Protein AF-A0ABD1LQ24-F1 (afdb_monomer_lite)

Organism: NCBI:txid520843

Secondary structure (DSSP, 8-state):
-GGGTPPP-HHHHHHHHHHHHHTT-HHHHHHHHHHHHHTT-STT-HHHHHHHHHHHHHHSSSHHHHHHHHHH-SS---GGGG-

Structure (mmCIF, N/CA/C/O backbone):
data_AF-A0ABD1LQ24-F1
#
_entry.id   AF-A0ABD1LQ24-F1
#
loop_
_atom_site.group_PDB
_atom_site.id
_atom_site.type_symbol
_atom_site.label_atom_id
_atom_site.label_alt_id
_atom_site.label_comp_id
_atom_site.label_asym_id
_atom_site.label_entity_id
_atom_site.label_seq_id
_atom_site.pdbx_PDB_ins_code
_atom_site.Cartn_x
_atom_site.Cartn_y
_atom_site.Cartn_z
_atom_site.occupancy
_atom_site.B_iso_or_equiv
_atom_site.auth_seq_id
_atom_site.auth_comp_id
_atom_site.auth_asym_id
_atom_site.auth_atom_id
_atom_site.pdbx_PDB_model_num
ATOM 1 N N . MET A 1 1 ? -14.448 -11.122 3.803 1.00 82.19 1 MET A N 1
ATOM 2 C CA . MET A 1 1 ? -14.230 -9.782 4.402 1.00 82.19 1 MET A CA 1
ATOM 3 C C . MET A 1 1 ? -15.201 -8.756 3.823 1.00 82.19 1 MET A C 1
ATOM 5 O O . MET A 1 1 ? -16.283 -8.644 4.369 1.00 82.19 1 MET A O 1
ATOM 9 N N . LEU A 1 2 ? -14.909 -8.078 2.700 1.00 84.69 2 LEU A N 1
ATOM 10 C CA . LEU A 1 2 ? -15.806 -7.029 2.169 1.00 84.69 2 LEU A CA 1
ATOM 11 C C . LEU A 1 2 ? -17.199 -7.546 1.769 1.00 84.69 2 LEU A C 1
ATOM 13 O O . LEU A 1 2 ? -18.198 -6.898 2.055 1.00 84.69 2 LEU A O 1
ATOM 17 N N . ARG A 1 3 ? -17.272 -8.731 1.143 1.00 88.94 3 ARG A N 1
ATOM 18 C CA . ARG A 1 3 ? -18.550 -9.387 0.792 1.00 88.94 3 ARG A CA 1
ATOM 19 C C . ARG A 1 3 ? -19.394 -9.756 2.013 1.00 88.94 3 ARG A C 1
ATOM 21 O O . ARG A 1 3 ? -20.605 -9.856 1.888 1.00 88.94 3 ARG A O 1
ATOM 28 N N . ASP A 1 4 ? -18.750 -9.902 3.166 1.00 92.38 4 ASP A N 1
ATOM 29 C CA . ASP A 1 4 ? -19.386 -10.270 4.431 1.00 92.38 4 ASP A CA 1
ATOM 30 C C . ASP A 1 4 ? -19.655 -9.028 5.303 1.00 92.38 4 ASP A C 1
ATOM 32 O O . ASP A 1 4 ? -19.948 -9.157 6.485 1.00 92.38 4 ASP A O 1
ATOM 36 N N . GLY A 1 5 ? -19.500 -7.814 4.751 1.00 86.69 5 GLY A N 1
ATOM 37 C CA . GLY A 1 5 ? -19.700 -6.551 5.473 1.00 86.69 5 GLY A CA 1
ATOM 38 C C . GLY A 1 5 ? -18.584 -6.187 6.458 1.00 86.69 5 GLY A C 1
ATOM 39 O O . GLY A 1 5 ? -18.730 -5.248 7.235 1.00 86.69 5 GLY A O 1
ATOM 40 N N . VAL A 1 6 ? -17.458 -6.903 6.439 1.00 88.50 6 VAL A N 1
ATOM 41 C CA . VAL A 1 6 ? -16.319 -6.636 7.326 1.00 88.50 6 VAL A CA 1
ATOM 42 C C . VAL A 1 6 ? -15.386 -5.623 6.668 1.00 88.50 6 VAL A C 1
ATOM 44 O O . VAL A 1 6 ? -14.933 -5.826 5.537 1.00 88.50 6 VAL A O 1
ATOM 47 N N . HIS A 1 7 ? -15.068 -4.545 7.383 1.00 86.81 7 HIS A N 1
ATOM 48 C CA . HIS A 1 7 ? -14.133 -3.531 6.906 1.00 86.81 7 HIS A CA 1
ATOM 49 C C . HIS A 1 7 ? -12.668 -3.973 7.083 1.00 86.81 7 HIS A C 1
ATOM 51 O O . HIS A 1 7 ? -12.331 -4.586 8.100 1.00 86.81 7 HIS A O 1
ATOM 57 N N . PRO A 1 8 ? -11.782 -3.660 6.118 1.00 88.50 8 PRO A N 1
ATOM 58 C CA . PRO A 1 8 ? -10.348 -3.841 6.289 1.00 88.50 8 PRO A CA 1
ATOM 59 C C . PRO A 1 8 ? -9.851 -3.028 7.483 1.00 88.50 8 PRO A C 1
ATOM 61 O O . PRO A 1 8 ? -10.277 -1.896 7.684 1.00 88.50 8 PRO A O 1
ATOM 64 N N . ASN A 1 9 ? -8.903 -3.584 8.227 1.00 89.88 9 ASN A N 1
ATOM 65 C CA . ASN A 1 9 ? -8.172 -2.869 9.271 1.00 89.88 9 ASN A CA 1
ATOM 66 C C . ASN A 1 9 ? -6.729 -2.569 8.827 1.00 89.88 9 ASN A C 1
ATOM 68 O O . ASN A 1 9 ? -6.295 -2.983 7.747 1.00 89.88 9 ASN A O 1
ATOM 72 N N . ALA A 1 10 ? -5.966 -1.895 9.690 1.00 89.44 10 ALA A N 1
ATOM 73 C CA . ALA A 1 10 ? -4.572 -1.530 9.439 1.00 89.44 10 ALA A CA 1
ATOM 74 C C . ALA A 1 10 ? -3.683 -2.721 9.030 1.00 89.44 10 ALA A C 1
ATOM 76 O O . ALA A 1 10 ? -2.874 -2.611 8.104 1.00 89.44 10 ALA A O 1
ATOM 77 N N . PHE A 1 11 ? -3.877 -3.886 9.658 1.00 90.25 11 PHE A N 1
ATOM 78 C CA . PHE A 1 11 ? -3.150 -5.112 9.314 1.00 90.25 11 PHE A CA 1
ATOM 79 C C . PHE A 1 11 ? -3.486 -5.599 7.906 1.00 90.25 11 PHE A C 1
ATOM 81 O O . PHE A 1 11 ? -2.593 -5.961 7.140 1.00 90.25 11 PHE A O 1
ATOM 88 N N . THR A 1 12 ? -4.768 -5.568 7.550 1.00 92.31 12 THR A N 1
ATOM 89 C CA . THR A 1 12 ? -5.241 -5.996 6.233 1.00 92.31 12 THR A CA 1
ATOM 90 C C . THR A 1 12 ? -4.681 -5.098 5.133 1.00 92.31 12 THR A C 1
ATOM 92 O O . THR A 1 12 ? -4.141 -5.601 4.150 1.00 92.31 12 THR A O 1
ATOM 95 N N . ILE A 1 13 ? -4.756 -3.775 5.315 1.00 92.19 13 ILE A N 1
ATOM 96 C CA . ILE A 1 13 ? -4.211 -2.807 4.354 1.00 92.19 13 ILE A CA 1
ATOM 97 C C . ILE A 1 13 ? -2.698 -2.997 4.204 1.00 92.19 13 ILE A C 1
ATOM 99 O O . ILE A 1 13 ? -2.207 -3.135 3.087 1.00 92.19 13 ILE A O 1
ATOM 103 N N . SER A 1 14 ? -1.967 -3.118 5.313 1.00 91.88 14 SER A N 1
ATOM 104 C CA . SER A 1 14 ? -0.515 -3.345 5.294 1.00 91.88 14 SER A CA 1
ATOM 105 C C . SER A 1 14 ? -0.117 -4.624 4.544 1.00 91.88 14 SER A C 1
ATOM 107 O O . SER A 1 14 ? 0.856 -4.626 3.788 1.00 91.88 14 SER A O 1
ATOM 109 N N . ALA A 1 15 ? -0.862 -5.719 4.724 1.00 93.75 15 ALA A N 1
ATOM 110 C CA . ALA A 1 15 ? -0.605 -6.976 4.021 1.00 93.75 15 ALA A CA 1
ATOM 111 C C . ALA A 1 15 ? -0.831 -6.844 2.505 1.00 93.75 15 ALA A C 1
ATOM 113 O O . ALA A 1 15 ? -0.005 -7.298 1.711 1.00 93.75 15 ALA A O 1
ATOM 114 N N . VAL A 1 16 ? -1.914 -6.171 2.106 1.00 93.94 16 VAL A N 1
ATOM 115 C CA . VAL A 1 16 ? -2.229 -5.892 0.699 1.00 93.94 16 VAL A CA 1
ATOM 116 C C . VAL A 1 16 ? -1.145 -5.024 0.053 1.00 93.94 16 VAL A C 1
ATOM 118 O O . VAL A 1 16 ? -0.683 -5.336 -1.044 1.00 93.94 16 VAL A O 1
ATOM 121 N N . LEU A 1 17 ? -0.671 -3.984 0.744 1.00 93.50 17 LEU A N 1
ATOM 122 C CA . LEU A 1 17 ? 0.380 -3.103 0.231 1.00 93.50 17 LEU A CA 1
ATOM 123 C C . LEU A 1 17 ? 1.715 -3.817 0.049 1.00 93.50 17 LEU A C 1
ATOM 125 O O . LEU A 1 17 ? 2.372 -3.611 -0.968 1.00 93.50 17 LEU A O 1
ATOM 129 N N . LYS A 1 18 ? 2.090 -4.717 0.966 1.00 93.81 18 LYS A N 1
ATOM 130 C CA . LYS A 1 18 ? 3.277 -5.569 0.791 1.00 93.81 18 LYS A CA 1
ATOM 131 C C . LYS A 1 18 ? 3.173 -6.444 -0.458 1.00 93.81 18 LYS A C 1
ATOM 133 O O . LYS A 1 18 ? 4.150 -6.561 -1.196 1.00 93.81 18 LYS A O 1
ATOM 138 N N . ALA A 1 19 ? 2.003 -7.030 -0.715 1.00 95.31 19 ALA A N 1
ATOM 139 C CA . ALA A 1 19 ? 1.778 -7.830 -1.916 1.00 95.31 19 ALA A CA 1
ATOM 140 C C . ALA A 1 19 ? 1.886 -6.974 -3.190 1.00 95.31 19 ALA A C 1
ATOM 142 O O . ALA A 1 19 ? 2.609 -7.337 -4.116 1.00 95.31 19 ALA A O 1
ATOM 143 N N . TYR A 1 20 ? 1.240 -5.805 -3.222 1.00 94.50 20 TYR A N 1
ATOM 144 C CA . TYR A 1 20 ? 1.314 -4.894 -4.369 1.00 94.50 20 TYR A CA 1
ATOM 145 C C . TYR A 1 20 ? 2.714 -4.335 -4.595 1.00 94.50 20 TYR A C 1
ATOM 147 O O . TYR A 1 20 ? 3.125 -4.212 -5.747 1.00 94.50 20 TYR A O 1
ATOM 155 N N . LYS A 1 21 ? 3.477 -4.104 -3.522 1.00 92.25 21 LYS A N 1
ATOM 156 C CA . LYS A 1 21 ? 4.896 -3.763 -3.598 1.00 92.25 21 LYS A CA 1
ATOM 157 C C . LYS A 1 21 ? 5.700 -4.843 -4.316 1.00 92.25 21 LYS A C 1
ATOM 159 O O . LYS A 1 21 ? 6.420 -4.547 -5.265 1.00 92.25 21 LYS A O 1
ATOM 164 N N . GLY A 1 22 ? 5.550 -6.101 -3.895 1.00 92.00 22 GLY A N 1
ATOM 165 C CA . GLY A 1 22 ? 6.244 -7.236 -4.512 1.00 92.00 22 GLY A CA 1
ATOM 166 C C . GLY A 1 22 ? 5.878 -7.441 -5.986 1.00 92.00 22 GLY A C 1
ATOM 167 O O . GLY A 1 22 ? 6.723 -7.839 -6.781 1.00 92.00 22 GLY A O 1
ATOM 168 N N . LEU A 1 23 ? 4.640 -7.114 -6.359 1.00 93.38 23 LEU A N 1
ATOM 169 C CA . LEU A 1 23 ? 4.142 -7.194 -7.734 1.00 93.38 23 LEU A CA 1
ATOM 170 C C . LEU A 1 23 ? 4.410 -5.928 -8.566 1.00 93.38 23 LEU A C 1
ATOM 172 O O . LEU A 1 23 ? 4.034 -5.892 -9.735 1.00 93.38 23 LEU A O 1
ATOM 176 N N . LYS A 1 24 ? 5.009 -4.882 -7.977 1.00 89.62 24 LYS A N 1
ATOM 177 C CA . LYS A 1 24 ? 5.142 -3.540 -8.574 1.00 89.62 24 LYS A CA 1
ATOM 178 C C . LYS A 1 24 ? 3.818 -2.985 -9.132 1.00 89.62 24 LYS A C 1
ATOM 180 O O . LYS A 1 24 ? 3.780 -2.287 -10.142 1.00 89.62 24 LYS A O 1
ATOM 185 N N . ALA A 1 25 ? 2.707 -3.305 -8.473 1.00 90.06 25 ALA A N 1
ATOM 186 C CA . ALA A 1 25 ? 1.356 -3.030 -8.952 1.00 90.06 25 ALA A CA 1
ATOM 187 C C . ALA A 1 25 ? 0.858 -1.646 -8.495 1.00 90.06 25 ALA A C 1
ATOM 189 O O . ALA A 1 25 ? -0.039 -1.534 -7.656 1.00 90.06 25 ALA A O 1
ATOM 190 N N . ILE A 1 26 ? 1.425 -0.578 -9.064 1.00 87.62 26 ILE A N 1
ATOM 191 C CA . ILE A 1 26 ? 1.150 0.804 -8.635 1.00 87.62 26 ILE A CA 1
ATOM 192 C C . ILE A 1 26 ? -0.333 1.200 -8.730 1.00 87.62 26 ILE A C 1
ATOM 194 O O . ILE A 1 26 ? -0.874 1.839 -7.828 1.00 87.62 26 ILE A O 1
ATOM 198 N N . SER A 1 27 ? -1.036 0.773 -9.781 1.00 88.38 27 SER A N 1
ATOM 199 C CA . SER A 1 27 ? -2.466 1.059 -9.953 1.00 88.38 27 SER A CA 1
ATOM 200 C C . SER A 1 27 ? -3.311 0.434 -8.839 1.00 88.38 27 SER A C 1
ATOM 202 O O . SER A 1 27 ? -4.233 1.067 -8.329 1.00 88.38 27 SER A O 1
ATOM 204 N N . CYS A 1 28 ? -2.967 -0.783 -8.409 1.00 90.88 28 CYS A N 1
ATOM 205 C CA . CYS A 1 28 ? -3.611 -1.443 -7.274 1.00 90.88 28 CYS A CA 1
ATOM 206 C C . CYS A 1 28 ? -3.286 -0.729 -5.956 1.00 90.88 28 CYS A C 1
ATOM 208 O O . CYS A 1 28 ? -4.150 -0.601 -5.089 1.00 90.88 28 CYS A O 1
ATOM 210 N N . GLY A 1 29 ? -2.065 -0.211 -5.842 1.00 89.62 29 GLY A N 1
ATOM 211 C CA . GLY A 1 29 ? -1.634 0.660 -4.760 1.00 89.62 29 GLY A CA 1
ATOM 212 C C . GLY A 1 29 ? -2.504 1.908 -4.585 1.00 89.62 29 GLY A C 1
ATOM 213 O O . GLY A 1 29 ? -2.990 2.161 -3.484 1.00 89.62 29 GLY A O 1
ATOM 214 N N . HIS A 1 30 ? -2.789 2.627 -5.677 1.00 88.31 30 HIS A N 1
ATOM 215 C CA . HIS A 1 30 ? -3.707 3.776 -5.668 1.00 88.31 30 HIS A CA 1
ATOM 216 C C . HIS A 1 30 ? -5.121 3.405 -5.209 1.00 88.31 30 HIS A C 1
ATOM 218 O O . HIS A 1 30 ? -5.718 4.121 -4.407 1.00 88.31 30 HIS A O 1
ATOM 224 N N . LEU A 1 31 ? -5.655 2.272 -5.676 1.00 91.12 31 LEU A N 1
ATOM 225 C CA . LEU A 1 31 ? -6.978 1.802 -5.253 1.00 91.12 31 LEU A CA 1
ATOM 226 C C . LEU A 1 31 ? -7.015 1.463 -3.758 1.00 91.12 31 LEU A C 1
ATOM 228 O O . LEU A 1 31 ? -7.987 1.788 -3.078 1.00 91.12 31 LEU A O 1
ATOM 232 N N . ALA A 1 32 ? -5.956 0.836 -3.239 1.00 90.94 32 ALA A N 1
ATOM 233 C CA . ALA A 1 32 ? -5.830 0.555 -1.814 1.00 90.94 32 ALA A CA 1
ATOM 234 C C . ALA A 1 32 ? -5.755 1.843 -0.983 1.00 90.94 32 ALA A C 1
ATOM 236 O O . ALA A 1 32 ? -6.386 1.910 0.070 1.00 90.94 32 ALA A O 1
ATOM 237 N N . HIS A 1 33 ? -5.043 2.863 -1.469 1.00 88.94 33 HIS A N 1
ATOM 238 C CA . HIS A 1 33 ? -4.931 4.164 -0.806 1.00 88.94 33 HIS A CA 1
ATOM 239 C C . HIS A 1 33 ? -6.287 4.870 -0.741 1.00 88.94 33 HIS A C 1
ATOM 241 O O . HIS A 1 33 ? -6.761 5.193 0.346 1.00 88.94 33 HIS A O 1
ATOM 247 N N . ALA A 1 34 ? -6.984 4.989 -1.873 1.00 87.62 34 ALA A N 1
ATOM 248 C CA . ALA A 1 34 ? -8.320 5.580 -1.916 1.00 87.62 34 ALA A CA 1
ATOM 249 C C . ALA A 1 34 ? -9.318 4.838 -1.008 1.00 87.62 34 ALA A C 1
ATOM 251 O O . ALA A 1 34 ? -10.142 5.464 -0.339 1.00 87.62 34 ALA A O 1
ATOM 252 N N . LEU A 1 35 ? -9.241 3.501 -0.956 1.00 88.88 35 LEU A N 1
ATOM 253 C CA . LEU A 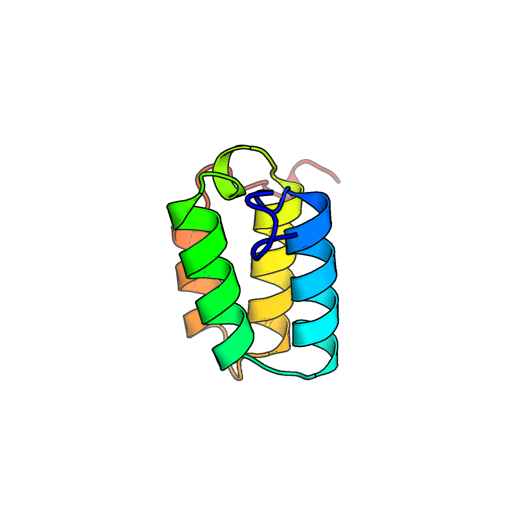1 35 ? -10.064 2.710 -0.046 1.00 88.88 35 LEU A CA 1
ATOM 254 C C . LEU A 1 35 ? -9.735 3.019 1.416 1.00 88.88 35 LEU A C 1
ATOM 256 O O . LEU A 1 35 ? -10.666 3.261 2.176 1.00 88.88 35 LEU A O 1
ATOM 260 N N . ALA A 1 36 ? -8.453 3.010 1.797 1.00 88.44 36 ALA A N 1
ATOM 261 C CA . ALA A 1 36 ? -8.002 3.257 3.166 1.00 88.44 36 ALA A CA 1
ATOM 262 C C . ALA A 1 36 ? -8.416 4.645 3.673 1.00 88.44 36 ALA A C 1
ATOM 264 O O . ALA A 1 36 ? -8.890 4.749 4.806 1.00 88.44 36 ALA A O 1
ATOM 265 N N . PHE A 1 37 ? -8.317 5.666 2.816 1.00 85.00 37 PHE A N 1
ATOM 266 C CA . PHE A 1 37 ? -8.814 7.013 3.087 1.00 85.00 37 PHE A CA 1
ATOM 267 C C . PHE A 1 37 ? -10.335 7.016 3.289 1.00 85.00 37 PHE A C 1
ATOM 269 O O . PHE A 1 37 ? -10.834 7.479 4.311 1.00 85.00 37 PHE A O 1
ATOM 276 N N . LYS A 1 38 ? -11.090 6.399 2.367 1.00 86.56 38 LYS A N 1
ATOM 277 C CA . LYS A 1 38 ? -12.560 6.338 2.434 1.00 86.56 38 LYS A CA 1
ATOM 278 C C . LYS A 1 38 ? -13.088 5.670 3.710 1.00 86.56 38 LYS A C 1
ATOM 280 O O . LYS A 1 38 ? -14.184 6.000 4.151 1.00 86.56 38 LYS A O 1
ATOM 285 N N . ILE A 1 39 ? -12.352 4.708 4.264 1.00 87.00 39 ILE A N 1
ATOM 286 C CA . ILE A 1 39 ? -12.742 3.979 5.482 1.00 87.00 39 ILE A CA 1
ATOM 287 C C . ILE A 1 39 ? -12.047 4.497 6.753 1.00 87.00 39 ILE A C 1
ATOM 289 O O . ILE A 1 39 ? -12.226 3.896 7.807 1.00 87.00 39 ILE A O 1
ATOM 293 N N . GLY A 1 40 ? -11.244 5.566 6.663 1.00 84.75 40 GLY A N 1
ATOM 294 C CA . GLY A 1 40 ? -10.569 6.191 7.809 1.00 84.75 40 GLY A CA 1
ATOM 295 C C . GLY A 1 40 ? -9.466 5.347 8.462 1.00 84.75 40 GLY A C 1
ATOM 296 O O . GLY A 1 40 ? -9.081 5.596 9.599 1.00 84.75 40 GLY A O 1
ATOM 297 N N . VAL A 1 41 ? -8.944 4.322 7.780 1.00 83.69 41 VAL A N 1
ATOM 298 C CA . VAL A 1 41 ? -7.934 3.418 8.369 1.00 83.69 41 VAL A CA 1
ATOM 299 C C . VAL A 1 41 ? -6.544 4.054 8.401 1.00 83.69 41 VAL A C 1
ATOM 301 O O . VAL A 1 41 ? -5.734 3.702 9.257 1.00 83.69 41 VAL A O 1
ATOM 304 N N . GLN A 1 42 ? -6.266 5.001 7.508 1.00 68.62 42 GLN A N 1
ATOM 305 C CA . GLN A 1 42 ? -4.965 5.666 7.412 1.00 68.62 42 GLN A CA 1
ATOM 306 C C . GLN A 1 42 ? -4.657 6.522 8.650 1.00 68.62 42 GLN A C 1
ATOM 308 O O . GLN A 1 42 ? -3.586 6.385 9.227 1.00 68.62 42 GLN A O 1
ATOM 313 N N . GLU A 1 43 ? -5.643 7.274 9.145 1.00 67.12 43 GLU A N 1
ATOM 314 C CA . GLU A 1 43 ? -5.525 8.091 10.366 1.00 67.12 43 GLU A CA 1
ATOM 315 C C . GLU A 1 43 ? -5.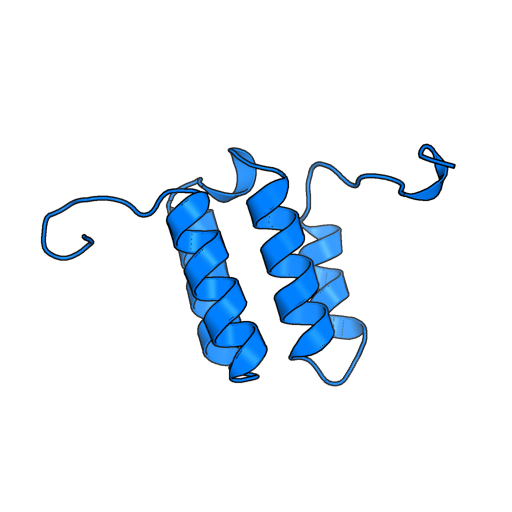368 7.248 11.643 1.00 67.12 43 GLU A C 1
ATOM 317 O O . GLU A 1 43 ? -4.902 7.729 12.672 1.00 67.12 43 GLU A O 1
ATOM 322 N N . SER A 1 44 ? -5.745 5.967 11.590 1.00 70.06 44 SER A N 1
ATOM 323 C CA . SER A 1 44 ? -5.707 5.081 12.757 1.00 70.06 44 SER A CA 1
ATOM 324 C C . SER A 1 44 ? -4.332 4.456 13.020 1.00 70.06 44 SER A C 1
ATOM 326 O O . SER A 1 44 ? -4.141 3.824 14.062 1.00 70.06 44 SER A O 1
ATOM 328 N N . SER A 1 45 ? -3.381 4.552 12.077 1.00 79.12 45 SER A N 1
ATOM 329 C CA . SER A 1 45 ? -2.119 3.817 12.185 1.00 79.12 45 SER A CA 1
ATOM 330 C C . SER A 1 45 ? -0.982 4.376 11.325 1.00 79.12 45 SER A C 1
ATOM 332 O O . SER A 1 45 ? -0.958 4.188 10.108 1.00 79.12 45 SER A O 1
ATOM 334 N N . ILE A 1 46 ? 0.062 4.887 11.985 1.00 81.00 46 ILE A N 1
ATOM 335 C CA . ILE A 1 46 ? 1.343 5.276 11.359 1.00 81.00 46 ILE A CA 1
ATOM 336 C C . ILE A 1 46 ? 1.980 4.144 10.533 1.00 81.00 46 ILE A C 1
ATOM 338 O O . ILE A 1 46 ? 2.714 4.376 9.575 1.00 81.00 46 ILE A O 1
ATOM 342 N N . TYR A 1 47 ? 1.693 2.885 10.880 1.00 83.06 47 TYR A N 1
ATOM 343 C CA . TYR A 1 47 ? 2.208 1.726 10.154 1.00 83.06 47 TYR A CA 1
ATOM 344 C C . TYR A 1 47 ? 1.593 1.610 8.759 1.00 83.06 47 TYR A C 1
ATOM 346 O O . TYR A 1 47 ? 2.265 1.166 7.830 1.00 83.06 47 TYR A O 1
ATOM 354 N N . VAL A 1 48 ? 0.331 2.019 8.607 1.00 87.06 48 VAL A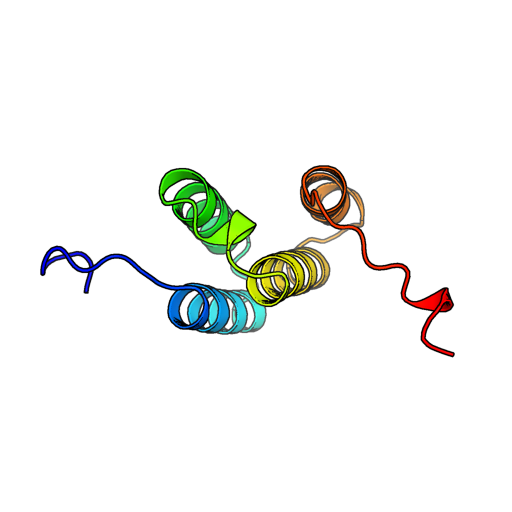 N 1
ATOM 355 C CA . VAL A 1 48 ? -0.366 2.029 7.318 1.00 87.06 48 VAL A CA 1
ATOM 356 C C . VAL A 1 48 ? 0.193 3.138 6.435 1.00 87.06 48 VAL A C 1
ATOM 358 O O . VAL A 1 48 ? 0.504 2.877 5.276 1.00 87.06 48 VAL A O 1
ATOM 361 N N . GLU A 1 49 ? 0.400 4.334 6.989 1.00 84.62 49 GLU A N 1
ATOM 362 C CA . GLU A 1 49 ? 1.052 5.452 6.292 1.00 84.62 49 GLU A CA 1
ATOM 363 C C . GLU A 1 49 ? 2.455 5.070 5.794 1.00 84.62 49 GLU A C 1
ATOM 365 O O . GLU A 1 49 ? 2.764 5.225 4.610 1.00 84.62 49 GLU A O 1
ATOM 370 N N . ASN A 1 50 ? 3.274 4.459 6.656 1.00 86.19 50 ASN A N 1
ATOM 371 C CA . ASN A 1 50 ? 4.599 3.962 6.280 1.00 86.19 50 ASN A CA 1
ATOM 372 C C . ASN A 1 50 ? 4.539 2.875 5.197 1.00 86.19 50 ASN A C 1
ATOM 374 O O . ASN A 1 50 ? 5.356 2.875 4.276 1.00 86.19 50 ASN A O 1
ATOM 378 N N . ALA A 1 51 ? 3.570 1.957 5.270 1.00 89.50 51 ALA A N 1
ATOM 379 C CA . ALA A 1 51 ? 3.394 0.922 4.254 1.00 89.50 51 ALA A CA 1
ATOM 380 C C . ALA A 1 51 ? 2.990 1.507 2.891 1.00 89.50 51 ALA A C 1
ATOM 382 O O . ALA A 1 51 ? 3.424 0.996 1.856 1.00 89.50 51 ALA A O 1
ATOM 383 N N . PHE A 1 52 ? 2.191 2.579 2.873 1.00 88.38 52 PHE A N 1
ATOM 384 C CA . PHE A 1 52 ? 1.894 3.307 1.643 1.00 88.38 52 PHE A CA 1
ATOM 385 C C . PHE A 1 52 ? 3.158 3.956 1.086 1.00 88.38 52 PHE A C 1
ATOM 387 O O . PHE A 1 52 ? 3.484 3.699 -0.072 1.00 88.38 52 PHE A O 1
ATOM 394 N N . MET A 1 53 ? 3.905 4.714 1.897 1.00 86.00 53 MET A N 1
ATOM 395 C CA . MET A 1 53 ? 5.164 5.333 1.457 1.00 86.00 53 MET A CA 1
ATOM 396 C C . MET A 1 53 ? 6.132 4.320 0.846 1.00 86.00 53 MET A C 1
ATOM 398 O O . MET A 1 53 ? 6.609 4.533 -0.264 1.00 86.00 53 MET A O 1
ATOM 402 N N . ASP A 1 54 ? 6.381 3.202 1.530 1.00 88.12 54 ASP A N 1
ATOM 403 C CA . ASP A 1 54 ? 7.262 2.128 1.052 1.00 88.12 54 ASP A CA 1
ATOM 404 C C . ASP A 1 54 ? 6.775 1.533 -0.283 1.00 88.12 54 ASP A C 1
ATOM 406 O O . ASP A 1 54 ? 7.562 1.335 -1.214 1.00 88.12 54 ASP A O 1
ATOM 410 N N . MET A 1 55 ? 5.464 1.298 -0.421 1.00 90.50 55 MET A N 1
ATOM 411 C CA . MET A 1 55 ? 4.875 0.791 -1.664 1.00 90.50 55 MET A CA 1
ATOM 412 C C . MET A 1 55 ? 5.056 1.786 -2.816 1.00 90.50 55 MET A C 1
ATOM 414 O O . MET A 1 55 ? 5.537 1.394 -3.880 1.00 90.50 55 MET A O 1
ATOM 418 N N . TYR A 1 56 ? 4.755 3.069 -2.602 1.00 86.12 56 TYR A N 1
ATOM 419 C CA . TYR A 1 56 ? 4.920 4.109 -3.618 1.00 86.12 56 TYR A CA 1
ATOM 420 C C . TYR A 1 56 ? 6.383 4.337 -3.997 1.00 86.12 56 TYR A C 1
ATOM 422 O O . TYR A 1 56 ? 6.699 4.395 -5.183 1.00 86.12 56 TYR A O 1
ATOM 430 N N . ALA A 1 57 ? 7.282 4.401 -3.014 1.00 85.06 57 ALA A N 1
ATOM 431 C CA . ALA A 1 57 ? 8.714 4.573 -3.241 1.00 85.06 57 ALA A CA 1
ATOM 432 C C . ALA A 1 57 ? 9.321 3.417 -4.052 1.00 85.06 57 ALA A C 1
ATOM 434 O O . ALA A 1 57 ? 10.230 3.632 -4.847 1.00 85.06 57 ALA A O 1
ATOM 435 N N . THR A 1 58 ? 8.804 2.198 -3.873 1.00 85.81 58 THR A N 1
ATOM 436 C CA . THR A 1 58 ? 9.303 1.007 -4.575 1.00 85.81 58 THR A CA 1
ATOM 437 C C . THR A 1 58 ? 8.663 0.807 -5.956 1.00 85.81 58 THR A C 1
ATOM 439 O O . THR A 1 58 ? 9.306 0.268 -6.858 1.00 85.81 58 THR A O 1
ATOM 442 N N . CYS A 1 59 ? 7.388 1.176 -6.129 1.00 84.31 59 CYS A N 1
ATOM 443 C CA . CYS A 1 59 ? 6.626 0.882 -7.351 1.00 84.31 59 CYS A CA 1
ATOM 444 C C . CYS A 1 59 ? 6.615 2.019 -8.378 1.00 84.31 59 CYS A C 1
ATOM 446 O O . CYS A 1 59 ? 6.288 1.763 -9.536 1.00 84.31 59 CYS A O 1
ATOM 448 N N . CYS A 1 60 ? 6.925 3.257 -7.985 1.00 77.50 60 CYS A N 1
ATOM 449 C CA . CYS A 1 60 ? 7.017 4.382 -8.912 1.00 77.50 60 CYS A CA 1
ATOM 450 C C . CYS A 1 60 ? 8.450 4.579 -9.414 1.00 77.50 60 CYS A C 1
ATOM 452 O O . CYS A 1 60 ? 9.381 4.689 -8.619 1.00 77.50 60 CYS A O 1
ATOM 454 N N . ASP A 1 61 ? 8.608 4.752 -10.729 1.00 66.06 61 ASP A N 1
ATOM 455 C CA . ASP A 1 61 ? 9.817 5.340 -11.312 1.00 66.06 61 ASP A CA 1
ATOM 456 C C . ASP A 1 61 ? 9.810 6.852 -11.040 1.00 66.06 61 ASP A C 1
ATOM 458 O O . ASP A 1 61 ? 9.377 7.667 -11.854 1.00 66.06 61 ASP A O 1
ATOM 462 N N . GLY A 1 62 ? 10.244 7.237 -9.841 1.00 57.44 62 GLY A N 1
ATOM 463 C CA . GLY A 1 62 ? 10.577 8.620 -9.519 1.00 57.44 62 GLY A CA 1
ATOM 464 C C . GLY A 1 62 ? 9.880 9.201 -8.291 1.00 57.44 62 GLY A C 1
ATOM 465 O O . GLY A 1 62 ? 8.700 8.973 -8.018 1.00 57.44 62 GLY A O 1
ATOM 466 N N . LEU A 1 63 ? 10.644 10.050 -7.599 1.00 56.47 63 LEU A N 1
ATOM 467 C CA . LEU A 1 63 ? 10.314 10.812 -6.386 1.00 56.47 63 LEU A CA 1
ATOM 468 C C . LEU A 1 63 ? 8.979 11.585 -6.420 1.00 56.47 63 LEU A C 1
ATOM 470 O O . LEU A 1 63 ? 8.485 11.975 -5.367 1.00 56.47 63 LEU A O 1
ATOM 474 N N . ASN A 1 64 ? 8.376 11.811 -7.590 1.00 56.91 64 ASN A N 1
ATOM 475 C CA . ASN A 1 64 ? 7.223 12.702 -7.735 1.00 56.91 64 ASN A CA 1
ATOM 476 C C . ASN A 1 64 ? 5.905 12.139 -7.173 1.00 56.91 64 ASN A C 1
ATOM 478 O O . ASN A 1 64 ? 5.089 12.923 -6.707 1.00 56.91 64 ASN A O 1
ATOM 482 N N . HIS A 1 65 ? 5.688 10.817 -7.172 1.00 56.28 65 HIS A N 1
ATOM 483 C CA . HIS A 1 65 ? 4.433 10.232 -6.656 1.00 56.28 65 HIS A CA 1
ATOM 484 C C . HIS A 1 65 ? 4.522 9.810 -5.185 1.00 56.28 65 HIS A C 1
ATOM 486 O O . HIS A 1 65 ? 3.558 9.985 -4.444 1.00 56.28 65 HIS A O 1
ATOM 492 N N . GLY A 1 66 ? 5.689 9.337 -4.728 1.00 57.12 66 GLY A N 1
ATOM 493 C CA . GLY A 1 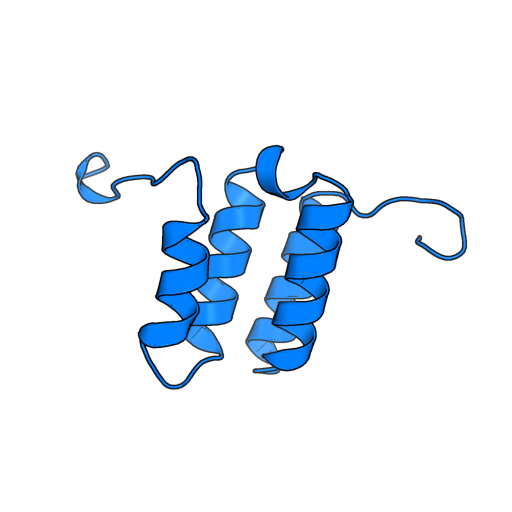66 ? 5.927 9.106 -3.297 1.00 57.12 66 GLY A CA 1
ATOM 494 C C . GLY A 1 66 ? 5.792 10.391 -2.474 1.00 57.12 66 GLY A C 1
ATOM 495 O O . GLY A 1 66 ? 5.316 10.350 -1.344 1.00 57.12 66 GLY A O 1
ATOM 496 N N . ARG A 1 67 ? 6.124 11.541 -3.076 1.00 61.28 67 ARG A N 1
ATOM 497 C CA . ARG A 1 67 ? 6.001 12.857 -2.445 1.00 61.28 67 ARG A CA 1
ATOM 498 C C . ARG A 1 67 ? 4.556 13.300 -2.214 1.00 61.28 67 ARG A C 1
ATOM 500 O O . ARG A 1 67 ? 4.296 13.880 -1.176 1.00 61.28 67 ARG A O 1
ATOM 507 N N . ILE A 1 68 ? 3.618 12.962 -3.103 1.00 60.34 68 ILE A N 1
ATOM 508 C CA . ILE A 1 68 ? 2.188 13.273 -2.905 1.00 60.34 68 ILE A CA 1
ATOM 509 C C . ILE A 1 68 ? 1.663 12.561 -1.653 1.00 60.34 68 ILE A C 1
ATOM 511 O O . ILE A 1 68 ? 0.996 13.166 -0.825 1.00 60.34 68 ILE A O 1
ATOM 515 N N . VAL A 1 69 ? 2.033 11.291 -1.471 1.00 61.00 69 VAL A N 1
ATOM 516 C CA . VAL A 1 69 ? 1.656 10.529 -0.271 1.00 61.00 69 VAL A CA 1
ATOM 517 C C . VAL A 1 69 ? 2.379 11.037 0.971 1.00 61.00 69 VAL A C 1
ATOM 519 O O . VAL A 1 69 ? 1.774 11.115 2.030 1.00 61.00 69 VAL A O 1
ATOM 522 N N . PHE A 1 70 ? 3.653 11.413 0.851 1.00 60.41 70 PHE A N 1
ATOM 523 C CA . PHE A 1 70 ? 4.407 12.029 1.944 1.00 60.41 70 PHE A CA 1
ATOM 524 C C . PHE A 1 70 ? 3.811 13.372 2.391 1.00 60.41 70 PHE A C 1
ATOM 526 O O . PHE A 1 70 ? 3.764 13.667 3.586 1.00 60.41 70 PHE A O 1
ATOM 533 N N . ASP A 1 71 ? 3.343 14.185 1.447 1.00 64.19 71 ASP A N 1
ATOM 534 C CA . ASP A 1 71 ? 2.743 15.483 1.734 1.00 64.19 71 ASP A CA 1
ATOM 535 C C . ASP A 1 71 ? 1.385 15.314 2.438 1.00 64.19 71 ASP A C 1
ATOM 537 O O . ASP A 1 71 ? 1.154 16.014 3.428 1.00 64.19 71 ASP A O 1
ATOM 541 N N . ASP A 1 72 ? 0.586 14.317 2.031 1.00 62.59 72 ASP A N 1
ATOM 542 C CA . ASP A 1 72 ? -0.695 13.933 2.653 1.00 62.59 72 ASP A CA 1
ATOM 543 C C . ASP A 1 72 ? -0.553 13.245 4.028 1.00 62.59 72 ASP A C 1
ATOM 545 O O . ASP A 1 72 ? -1.529 13.145 4.776 1.00 62.59 72 ASP A O 1
ATOM 549 N N . ILE A 1 73 ? 0.646 12.787 4.409 1.00 64.00 73 ILE A N 1
ATOM 550 C CA . ILE A 1 73 ? 0.878 12.224 5.744 1.00 64.00 73 ILE A CA 1
ATOM 551 C C . ILE A 1 73 ? 0.826 13.339 6.787 1.00 64.00 73 ILE A C 1
ATOM 553 O O . ILE A 1 73 ? 1.622 14.289 6.778 1.00 64.00 73 ILE A O 1
ATOM 557 N N . THR A 1 74 ? -0.123 13.185 7.711 1.00 55.69 74 THR A N 1
ATOM 558 C CA . THR A 1 74 ? -0.406 14.158 8.775 1.00 55.69 74 THR A CA 1
ATOM 559 C C . THR A 1 74 ? 0.673 14.111 9.863 1.00 55.69 74 THR A C 1
ATOM 561 O O . THR A 1 74 ? 0.988 15.135 10.466 1.00 55.69 74 THR A O 1
ATOM 564 N N . THR A 1 75 ? 1.313 12.951 10.052 1.00 48.72 75 THR A N 1
ATOM 565 C CA . THR A 1 75 ? 2.376 12.739 11.047 1.00 48.72 75 THR A CA 1
ATOM 566 C C . THR A 1 75 ? 3.683 12.366 10.352 1.00 48.72 75 THR A C 1
ATOM 568 O O . THR A 1 75 ? 3.995 11.197 10.139 1.00 48.72 75 THR A O 1
ATOM 571 N N . LYS A 1 76 ? 4.464 13.374 9.960 1.00 55.88 76 LYS A N 1
ATOM 572 C CA . LYS A 1 76 ? 5.792 13.155 9.376 1.00 55.88 76 LYS A CA 1
ATOM 573 C C . LYS A 1 76 ? 6.754 12.796 10.509 1.00 55.88 76 LYS A C 1
ATOM 575 O O . LYS A 1 76 ? 7.052 13.641 11.346 1.00 55.88 76 LYS A O 1
ATOM 580 N N . ILE A 1 77 ? 7.201 11.543 10.563 1.00 55.12 77 ILE A N 1
ATOM 581 C CA . ILE A 1 77 ? 8.241 11.127 11.511 1.00 55.12 77 ILE A CA 1
ATOM 582 C C . ILE A 1 77 ? 9.593 11.526 10.924 1.00 55.12 77 ILE A C 1
ATOM 584 O O . ILE A 1 77 ? 9.983 11.024 9.868 1.00 55.12 77 ILE A O 1
ATOM 588 N N . ASP A 1 78 ? 10.292 12.434 11.598 1.00 44.91 78 ASP A N 1
ATOM 589 C CA . ASP A 1 78 ? 11.676 12.743 11.277 1.00 44.91 78 ASP A CA 1
ATOM 590 C C . ASP A 1 78 ? 12.563 11.590 11.766 1.00 44.91 78 ASP A C 1
ATOM 592 O O . ASP A 1 78 ? 12.715 11.349 12.962 1.00 44.91 78 ASP A O 1
ATOM 596 N N . VAL A 1 79 ? 13.129 10.832 10.826 1.00 53.94 79 VAL A N 1
ATOM 597 C CA . VAL A 1 79 ? 14.056 9.733 11.136 1.00 53.94 79 VAL A CA 1
ATOM 598 C C . VAL A 1 79 ? 15.398 10.229 11.689 1.00 53.94 79 VAL A C 1
ATOM 600 O O . VAL A 1 79 ? 16.188 9.407 12.146 1.00 53.94 79 VAL A O 1
ATOM 603 N N . SER A 1 80 ? 15.661 11.543 11.679 1.00 50.84 80 SER A N 1
ATOM 604 C CA . SER A 1 80 ? 16.874 12.132 12.257 1.00 50.84 80 SER A CA 1
ATOM 605 C C . SER A 1 80 ? 16.820 12.341 13.777 1.00 50.84 80 SER A C 1
ATOM 607 O O . SER A 1 80 ? 17.876 12.500 14.378 1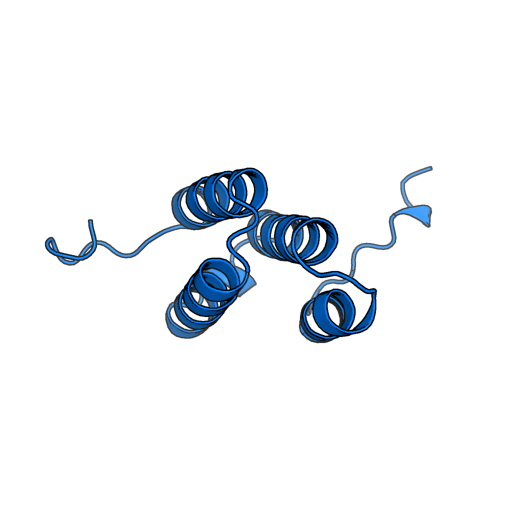.00 50.84 80 SER A O 1
ATOM 609 N N . GLU A 1 81 ? 15.651 12.242 14.424 1.00 41.41 81 GLU A N 1
ATOM 610 C CA . GLU A 1 81 ? 15.541 12.260 15.900 1.00 41.41 81 GLU A CA 1
ATOM 611 C C . GLU A 1 81 ? 15.679 10.867 16.553 1.00 41.41 81 GLU A C 1
ATOM 613 O O . GLU A 1 81 ? 15.615 10.738 17.775 1.00 41.41 81 GLU A O 1
ATOM 618 N N . LEU A 1 82 ? 15.870 9.809 15.756 1.00 43.53 82 LEU A N 1
ATOM 619 C CA . LEU A 1 82 ? 16.040 8.423 16.225 1.00 43.53 82 LEU A CA 1
ATOM 620 C C . LEU A 1 82 ? 17.495 7.916 16.160 1.00 43.53 82 LEU A C 1
ATOM 622 O O . LEU A 1 82 ? 17.721 6.715 16.342 1.00 43.53 82 LEU A O 1
ATOM 626 N N . LEU A 1 83 ? 18.467 8.805 15.916 1.00 39.69 83 LEU A N 1
ATOM 627 C CA . LEU A 1 83 ? 19.909 8.521 15.952 1.00 39.69 83 LEU A CA 1
ATOM 628 C C . LEU A 1 83 ? 20.614 9.295 17.068 1.00 39.69 83 LEU A C 1
ATOM 630 O O . LEU A 1 83 ? 20.419 10.526 17.149 1.00 39.69 83 LEU A O 1
#

pLDDT: mean 78.51, std 15.58, range [39.69, 95.31]

Foldseek 3Di:
DVVVVDQDALVRLLVQLVVCLVVLPVVVLVVSVVSCVVVVRLVVDPSNLVSSLSSCVRNDPDPPRSVVSCVVDPDNDDPVVVD

InterPro domains:
  IPR046960 Pentatricopeptide repeat-containing protein At4g14850-like, plant [PTHR47926] (1-76)

Radius of gyration: 12.93 Å; chains: 1; bounding box: 4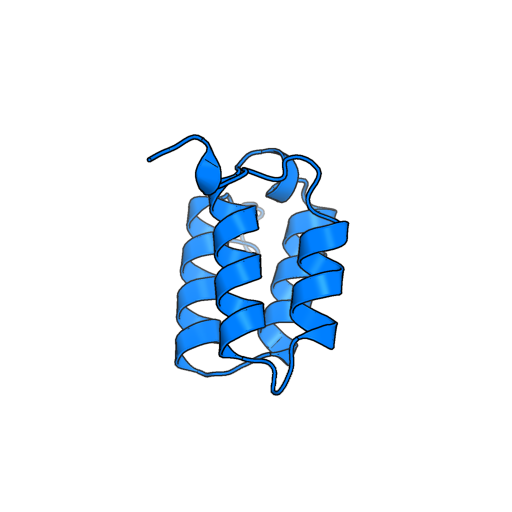0×26×28 Å

Sequence (83 aa):
MLRDGVHPNAFTISAVLKAYKGLKAISCGHLAHALAFKIGVQESSIYVENAFMDMYATCCDGLNHGRIVFDDITTKIDVSELL